Protein AF-A0A2D9B6Z1-F1 (afdb_monomer_lite)

Foldseek 3Di:
DDDDLLPFQQQVSVVVVPFDAFPDWDQDPVRDIGTHPWDKDKGWAFQVSHCAQHDDPPDPADHRDIDIDIDTHHDDDFDQQCPLLDGLCVLPVVNPSNQCPDQLCPPNGRPSNDQQRQVLPDGLSVQWDADPVGDIDFPDPPPPPDTPSNDSPD

Sequence (154 aa):
VTFDLTGVVNGFQDALVEFNTATGFINNPDGTITFENYSVGAVFMPSGLGYYVNPPATSAIPVYAQLIFTFQLYDKAQGDQDSDGIPSIVEDLNGNGIEEDDDTDEDGLPNYVDADDDGDGRPTADEIEIDEDGNITYPDSDNDGIVDYLDSDS

Structure (mmCIF, N/CA/C/O backbone):
data_AF-A0A2D9B6Z1-F1
#
_entry.id   AF-A0A2D9B6Z1-F1
#
loop_
_atom_site.group_PDB
_atom_site.id
_atom_site.type_symbol
_atom_site.label_atom_id
_atom_site.label_alt_id
_atom_site.label_comp_id
_atom_site.label_asym_id
_atom_site.label_entity_id
_atom_site.label_seq_id
_atom_site.pdbx_PDB_ins_code
_atom_site.Cartn_x
_atom_site.Cartn_y
_atom_site.Cartn_z
_atom_site.occupancy
_atom_site.B_iso_or_equiv
_atom_site.auth_seq_id
_atom_site.auth_comp_id
_atom_site.auth_asym_id
_atom_site.auth_atom_id
_atom_site.pdbx_PDB_model_num
ATOM 1 N N . VAL A 1 1 ? 2.720 3.937 -16.195 1.00 86.00 1 VAL A N 1
ATOM 2 C CA . VAL A 1 1 ? 1.448 3.460 -15.612 1.00 86.00 1 VAL A CA 1
ATOM 3 C C . VAL A 1 1 ? 1.691 3.328 -14.130 1.00 86.00 1 VAL A C 1
ATOM 5 O O . VAL A 1 1 ? 2.801 2.950 -13.773 1.00 86.00 1 VAL A O 1
ATOM 8 N N . THR A 1 2 ? 0.711 3.697 -13.323 1.00 90.81 2 THR A N 1
ATOM 9 C CA . THR A 1 2 ? 0.742 3.531 -11.871 1.00 90.81 2 THR A CA 1
ATOM 10 C C . THR A 1 2 ? -0.402 2.596 -11.527 1.00 90.81 2 THR A C 1
ATOM 12 O O . THR A 1 2 ? -1.447 2.663 -12.179 1.00 90.81 2 THR A O 1
ATOM 15 N N . PHE A 1 3 ? -0.168 1.698 -10.584 1.00 94.00 3 PHE A N 1
ATOM 16 C CA . PHE A 1 3 ? -1.183 0.801 -10.061 1.00 94.00 3 PHE A CA 1
ATOM 17 C C . PHE A 1 3 ? -1.415 1.170 -8.607 1.00 94.00 3 PHE A C 1
ATOM 19 O O . PHE A 1 3 ? -0.450 1.421 -7.890 1.00 94.00 3 PHE A O 1
ATOM 26 N N . ASP A 1 4 ? -2.682 1.204 -8.228 1.00 93.62 4 ASP A N 1
ATOM 27 C CA . ASP A 1 4 ? -3.077 1.038 -6.841 1.00 93.62 4 ASP A CA 1
ATOM 28 C C . ASP A 1 4 ? -2.978 -0.457 -6.521 1.00 93.62 4 ASP A C 1
ATOM 30 O O . ASP A 1 4 ? -3.490 -1.274 -7.296 1.00 93.62 4 ASP A O 1
ATOM 34 N N . LEU A 1 5 ? -2.227 -0.814 -5.478 1.00 93.56 5 LEU A N 1
ATOM 35 C CA . LEU A 1 5 ? -1.944 -2.216 -5.179 1.00 93.56 5 LEU A CA 1
ATOM 36 C C . LEU A 1 5 ? -3.097 -2.911 -4.453 1.00 93.56 5 LEU A C 1
ATOM 38 O O . LEU A 1 5 ? -3.254 -4.109 -4.650 1.00 93.56 5 LEU A O 1
ATOM 42 N N . THR A 1 6 ? -3.954 -2.176 -3.750 1.00 91.69 6 THR A N 1
ATOM 43 C CA . THR A 1 6 ? -5.148 -2.743 -3.099 1.00 91.69 6 THR A CA 1
ATOM 44 C C . THR A 1 6 ? -6.244 -3.079 -4.122 1.00 91.69 6 THR A C 1
ATOM 46 O O . THR A 1 6 ? -7.100 -3.932 -3.917 1.00 91.69 6 THR A O 1
ATOM 49 N N . GLY A 1 7 ? -6.189 -2.458 -5.307 1.00 91.62 7 GLY A N 1
ATOM 50 C CA . GLY A 1 7 ? -7.125 -2.687 -6.412 1.00 91.62 7 GLY A CA 1
ATOM 51 C C . GLY A 1 7 ? -6.709 -3.767 -7.421 1.00 91.62 7 GLY A C 1
ATOM 52 O O . GLY A 1 7 ? -7.335 -3.887 -8.484 1.00 91.62 7 GLY A O 1
ATOM 53 N N . VAL A 1 8 ? -5.630 -4.514 -7.172 1.00 93.25 8 VAL A N 1
ATOM 54 C CA . VAL A 1 8 ? -5.153 -5.587 -8.065 1.00 93.25 8 VAL A CA 1
ATOM 55 C C . VAL A 1 8 ? -5.282 -6.961 -7.410 1.00 93.25 8 VAL A C 1
ATOM 57 O O . VAL A 1 8 ? -5.682 -7.096 -6.270 1.00 93.25 8 VAL A O 1
ATOM 60 N N . VAL A 1 9 ? -4.987 -8.024 -8.161 1.00 94.19 9 VAL A N 1
ATOM 61 C CA . VAL A 1 9 ? -4.960 -9.378 -7.589 1.00 94.19 9 VAL A CA 1
ATOM 62 C C . VAL A 1 9 ? -3.792 -9.518 -6.606 1.00 94.19 9 VAL A C 1
ATOM 64 O O . VAL A 1 9 ? -2.685 -9.088 -6.940 1.00 94.19 9 VAL A O 1
ATOM 67 N N . ASN A 1 10 ? -4.004 -10.187 -5.471 1.00 92.12 10 ASN A N 1
ATOM 68 C CA . ASN A 1 10 ? -3.054 -10.263 -4.348 1.00 92.12 10 ASN A CA 1
ATOM 69 C C . ASN A 1 10 ? -1.668 -10.729 -4.795 1.00 92.12 10 ASN A C 1
ATOM 71 O O . ASN A 1 10 ? -0.661 -10.105 -4.495 1.00 92.12 10 ASN A O 1
ATOM 75 N N . GLY A 1 11 ? -1.587 -11.736 -5.673 1.00 94.12 11 GLY A N 1
ATOM 76 C CA . GLY A 1 11 ? -0.290 -12.206 -6.161 1.00 94.12 11 GLY A CA 1
ATOM 77 C C . GLY A 1 11 ? 0.516 -11.150 -6.928 1.00 94.12 11 GLY A C 1
ATOM 78 O O . GLY A 1 11 ? 1.715 -11.336 -7.135 1.00 94.12 11 GLY A O 1
ATOM 79 N N . PHE A 1 12 ? -0.123 -10.095 -7.447 1.00 94.56 12 PHE A N 1
ATOM 80 C CA . PHE A 1 12 ? 0.572 -8.974 -8.080 1.00 94.56 12 PHE A CA 1
ATOM 81 C C . PHE A 1 12 ? 1.080 -7.985 -7.033 1.00 94.56 12 PHE A C 1
ATOM 83 O O . PHE A 1 12 ? 2.229 -7.562 -7.151 1.00 94.56 12 PHE A O 1
ATOM 90 N N . GLN A 1 13 ? 0.265 -7.670 -6.025 1.00 93.38 13 GLN A N 1
ATOM 91 C CA . GLN A 1 13 ? 0.658 -6.878 -4.859 1.00 93.38 13 GLN A CA 1
ATOM 92 C C . GLN A 1 13 ? 1.837 -7.537 -4.131 1.00 93.38 13 GLN A C 1
ATOM 94 O O . GLN A 1 13 ? 2.924 -6.952 -4.124 1.00 93.38 13 GLN A O 1
ATOM 99 N N . ASP A 1 14 ? 1.682 -8.792 -3.691 1.00 92.44 14 ASP A N 1
ATOM 100 C CA . ASP A 1 14 ? 2.710 -9.609 -3.024 1.00 92.44 14 ASP A CA 1
ATOM 101 C C . ASP A 1 14 ? 4.028 -9.603 -3.797 1.00 92.44 14 ASP A C 1
ATOM 103 O O . ASP A 1 14 ? 5.122 -9.500 -3.248 1.00 92.44 14 ASP A O 1
ATOM 107 N N . ALA A 1 15 ? 3.937 -9.730 -5.123 1.00 93.88 15 ALA A N 1
ATOM 108 C CA . ALA A 1 15 ? 5.121 -9.774 -5.954 1.00 93.88 15 ALA A CA 1
ATOM 109 C C . ALA A 1 15 ? 5.795 -8.409 -6.075 1.00 93.88 15 ALA A C 1
ATOM 111 O O . ALA A 1 15 ? 7.013 -8.377 -6.183 1.00 93.88 15 ALA A O 1
ATOM 112 N N . LEU A 1 16 ? 5.055 -7.299 -6.131 1.00 93.19 16 LEU A N 1
ATOM 113 C CA . LEU A 1 16 ? 5.638 -5.976 -6.358 1.00 93.19 16 LEU A CA 1
ATOM 114 C C . LEU A 1 16 ? 6.296 -5.387 -5.111 1.00 93.19 16 LEU A C 1
ATOM 116 O O . LEU A 1 16 ? 7.320 -4.710 -5.250 1.00 93.19 16 LEU A O 1
ATOM 120 N N . VAL A 1 17 ? 5.755 -5.653 -3.920 1.00 91.12 17 VAL A N 1
ATOM 121 C CA . VAL A 1 17 ? 6.293 -5.107 -2.660 1.00 91.12 17 VAL A CA 1
ATOM 122 C C . VAL A 1 17 ? 7.715 -5.598 -2.360 1.00 91.12 17 VAL A C 1
ATOM 124 O O . VAL A 1 17 ? 8.510 -4.863 -1.771 1.00 91.12 17 VAL A O 1
ATOM 127 N N . GLU A 1 18 ? 8.082 -6.768 -2.888 1.00 92.94 18 GLU A N 1
ATOM 128 C CA . GLU A 1 18 ? 9.405 -7.396 -2.755 1.00 92.94 18 GLU A CA 1
ATOM 129 C C . GLU A 1 18 ? 10.517 -6.742 -3.601 1.00 92.94 18 GLU A C 1
ATOM 131 O O . GLU A 1 18 ? 11.700 -7.063 -3.449 1.00 92.94 18 GLU A O 1
ATOM 136 N N . PHE A 1 19 ? 10.181 -5.836 -4.527 1.00 95.12 19 PHE A N 1
ATOM 137 C CA . PHE A 1 19 ? 11.159 -5.229 -5.437 1.00 95.12 19 PHE A CA 1
ATOM 138 C C . PHE A 1 19 ? 11.513 -3.791 -5.040 1.00 95.12 19 PHE A C 1
ATOM 140 O O . PHE A 1 19 ? 10.696 -3.000 -4.569 1.00 95.12 19 PHE A O 1
ATOM 147 N N . ASN A 1 20 ? 12.771 -3.425 -5.299 1.00 95.12 20 ASN A N 1
ATOM 148 C CA . ASN A 1 20 ? 13.257 -2.058 -5.122 1.00 95.12 20 ASN A CA 1
ATOM 149 C C . ASN A 1 20 ? 12.941 -1.192 -6.350 1.00 95.12 20 ASN A C 1
ATOM 151 O O . ASN A 1 20 ? 12.948 -1.674 -7.486 1.00 95.12 20 ASN A O 1
ATOM 155 N N . THR A 1 21 ? 12.721 0.098 -6.129 1.00 96.38 21 THR A N 1
ATOM 156 C CA . THR A 1 21 ? 12.500 1.093 -7.185 1.00 96.38 21 THR A CA 1
ATOM 157 C C . THR A 1 21 ? 13.818 1.638 -7.739 1.00 96.38 21 THR A C 1
ATOM 159 O O . THR A 1 21 ? 14.906 1.247 -7.310 1.00 96.38 21 THR A O 1
ATOM 162 N N . ALA A 1 22 ? 13.734 2.521 -8.736 1.00 97.19 22 ALA A N 1
ATOM 163 C CA . ALA A 1 22 ? 14.892 3.237 -9.252 1.00 97.19 22 ALA A CA 1
ATOM 164 C C . ALA A 1 22 ? 15.555 4.080 -8.151 1.00 97.19 22 ALA A C 1
ATOM 166 O O . ALA A 1 22 ? 14.882 4.668 -7.310 1.00 97.19 22 ALA A O 1
ATOM 167 N N . THR A 1 23 ? 16.879 4.227 -8.205 1.00 96.62 23 THR A N 1
ATOM 168 C CA . THR A 1 23 ? 17.604 5.112 -7.271 1.00 96.62 23 THR A CA 1
ATOM 169 C C . THR A 1 23 ? 17.568 6.581 -7.695 1.00 96.62 23 THR A C 1
ATOM 171 O O . THR A 1 23 ? 18.033 7.449 -6.963 1.00 96.62 23 THR A O 1
ATOM 174 N N . GLY A 1 24 ? 17.097 6.861 -8.911 1.00 95.25 24 GLY A N 1
ATOM 175 C CA . GLY A 1 24 ? 17.043 8.199 -9.481 1.00 95.25 24 GLY A CA 1
ATOM 176 C C . GLY A 1 24 ? 16.655 8.187 -10.956 1.00 95.25 24 GLY A C 1
ATOM 177 O O . GLY A 1 24 ? 16.410 7.132 -11.550 1.00 95.25 24 GLY A O 1
ATOM 178 N N . PHE A 1 25 ? 16.600 9.378 -11.547 1.00 95.75 25 PHE A N 1
ATOM 179 C CA . PHE A 1 25 ? 16.328 9.559 -12.967 1.00 95.75 25 PHE A CA 1
ATOM 180 C C . PHE A 1 25 ? 17.073 10.766 -13.549 1.00 95.75 25 PHE A C 1
ATOM 182 O O . PHE A 1 25 ? 17.384 11.736 -12.858 1.00 95.75 25 PHE A O 1
ATOM 189 N N . ILE A 1 26 ? 17.320 10.714 -14.857 1.00 96.56 26 ILE A N 1
ATOM 190 C CA . ILE A 1 26 ? 17.931 11.777 -15.656 1.00 96.56 26 ILE A CA 1
ATOM 191 C C . ILE A 1 26 ? 16.855 12.410 -16.538 1.00 96.56 26 ILE A C 1
ATOM 193 O O . ILE A 1 26 ? 16.179 11.708 -17.290 1.00 96.56 26 ILE A O 1
ATOM 197 N N . ASN A 1 27 ? 16.740 13.739 -16.493 1.00 96.62 27 ASN A N 1
ATOM 198 C CA . ASN A 1 27 ? 15.946 14.507 -17.454 1.00 96.62 27 ASN A CA 1
ATOM 199 C C . ASN A 1 27 ? 16.764 14.743 -18.728 1.00 96.62 27 ASN A C 1
ATOM 201 O O . ASN A 1 27 ? 17.777 15.447 -18.705 1.00 96.62 27 ASN A O 1
ATOM 205 N N . ASN A 1 28 ? 16.328 14.165 -19.841 1.00 96.00 28 ASN A N 1
ATOM 206 C CA . ASN A 1 28 ? 17.012 14.294 -21.120 1.00 96.00 28 ASN A CA 1
ATOM 207 C C . ASN A 1 28 ? 16.639 15.620 -21.818 1.00 96.00 28 ASN A C 1
ATOM 209 O O . ASN A 1 28 ? 15.539 16.144 -21.621 1.00 96.00 28 ASN A O 1
ATOM 213 N N . PRO A 1 29 ? 17.508 16.165 -22.694 1.00 96.62 29 PRO A N 1
ATOM 214 C CA . PRO A 1 29 ? 17.224 17.404 -23.429 1.00 96.62 29 PRO A CA 1
ATOM 215 C C . PRO A 1 29 ? 15.997 17.349 -24.352 1.00 96.62 29 PRO A C 1
ATOM 217 O O . PRO A 1 29 ? 15.503 18.395 -24.767 1.00 96.62 29 PRO A O 1
ATOM 220 N N . ASP A 1 30 ? 15.525 16.151 -24.702 1.00 96.38 30 ASP A N 1
ATOM 221 C CA . ASP A 1 30 ? 14.328 15.924 -25.518 1.00 96.38 30 ASP A CA 1
ATOM 222 C C . ASP A 1 30 ? 13.027 15.852 -24.694 1.00 96.38 30 ASP A C 1
ATOM 224 O O . ASP A 1 30 ? 11.957 15.626 -25.258 1.00 96.38 30 ASP A O 1
ATOM 228 N N . GLY A 1 31 ? 13.108 16.067 -23.375 1.00 94.00 31 GLY A N 1
ATOM 229 C CA . GLY A 1 31 ? 11.972 16.025 -22.453 1.00 94.00 31 GLY A CA 1
ATOM 230 C C . GLY A 1 31 ? 11.595 14.621 -21.976 1.00 94.00 31 GLY A C 1
ATOM 231 O O . GLY A 1 31 ? 10.616 14.479 -21.247 1.00 94.00 31 GLY A O 1
ATOM 232 N N . THR A 1 32 ? 12.345 13.587 -22.366 1.00 95.00 32 THR A N 1
ATOM 233 C CA . THR A 1 32 ? 12.179 12.235 -21.817 1.00 95.00 32 THR A CA 1
ATOM 234 C C . THR A 1 32 ? 12.918 12.080 -20.488 1.00 95.00 32 THR A C 1
ATOM 236 O O . THR A 1 32 ? 13.823 12.851 -20.164 1.00 95.00 32 THR A O 1
ATOM 239 N N . ILE A 1 33 ? 12.546 11.056 -19.721 1.00 94.12 33 ILE A N 1
ATOM 240 C CA . ILE A 1 33 ? 13.218 10.673 -18.477 1.00 94.12 33 ILE A CA 1
ATOM 241 C C . ILE A 1 33 ? 13.872 9.300 -18.631 1.00 94.12 33 ILE A C 1
ATOM 243 O O . ILE A 1 33 ? 13.293 8.396 -19.237 1.00 94.12 33 ILE A O 1
ATOM 247 N N . THR A 1 34 ? 15.066 9.137 -18.068 1.00 95.12 34 THR A N 1
ATOM 248 C CA . THR A 1 34 ? 15.769 7.849 -17.984 1.00 95.12 34 THR A CA 1
ATOM 249 C C . THR A 1 34 ? 15.935 7.470 -16.521 1.00 95.12 34 THR A C 1
ATOM 251 O O . THR A 1 34 ? 16.622 8.181 -15.798 1.00 95.12 34 THR A O 1
ATOM 254 N N . PHE A 1 35 ? 15.352 6.355 -16.085 1.00 96.12 35 PHE A N 1
ATOM 255 C CA . PHE A 1 35 ? 15.538 5.844 -14.725 1.00 96.12 35 PHE A CA 1
ATOM 256 C C . PHE A 1 35 ? 16.860 5.085 -14.571 1.00 96.12 35 PHE A C 1
ATOM 258 O O . PHE A 1 35 ? 17.305 4.393 -15.490 1.00 96.12 35 PHE A O 1
ATOM 265 N N . GLU A 1 36 ? 17.457 5.174 -13.386 1.00 96.69 36 GLU A N 1
ATOM 266 C CA . GLU A 1 36 ? 18.722 4.530 -13.033 1.00 96.69 36 GLU A CA 1
ATOM 267 C C . GLU A 1 36 ? 18.513 3.460 -11.951 1.00 96.69 36 GLU A C 1
ATOM 269 O O . GLU A 1 36 ? 17.769 3.668 -10.995 1.00 96.69 36 GLU A O 1
ATOM 274 N N . ASN A 1 37 ? 19.196 2.317 -12.091 1.00 95.88 37 ASN A N 1
ATOM 275 C CA . ASN A 1 37 ? 19.210 1.210 -11.118 1.00 95.88 37 ASN A CA 1
ATOM 276 C C . ASN A 1 37 ? 17.822 0.708 -10.671 1.00 95.88 37 ASN A C 1
ATOM 278 O O . ASN A 1 37 ? 17.637 0.360 -9.509 1.00 95.88 37 ASN A O 1
ATOM 282 N N . TYR A 1 38 ? 16.851 0.661 -11.583 1.00 96.81 38 TYR A N 1
ATOM 283 C CA . TYR A 1 38 ? 15.524 0.106 -11.312 1.00 96.81 38 TYR A CA 1
ATOM 284 C C . TYR A 1 38 ? 15.515 -1.424 -11.362 1.00 96.81 38 TYR A C 1
ATOM 286 O O . TYR A 1 38 ? 16.304 -2.049 -12.083 1.00 96.81 38 TYR A O 1
ATOM 294 N N . SER A 1 39 ? 14.578 -2.034 -10.638 1.00 95.88 39 SER A N 1
ATOM 295 C CA . SER A 1 39 ? 14.404 -3.483 -10.671 1.00 95.88 39 SER A CA 1
ATOM 296 C 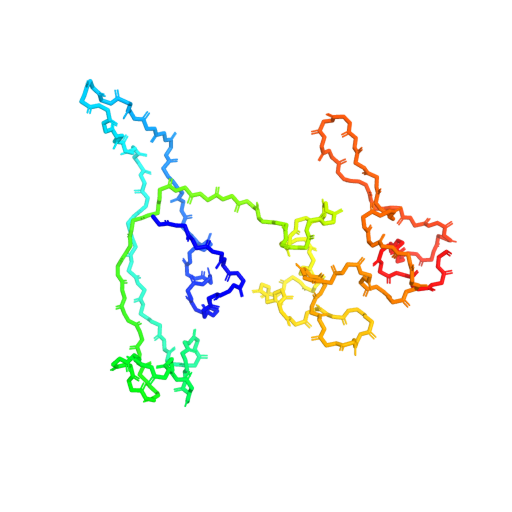C . SER A 1 39 ? 13.709 -3.946 -11.945 1.00 95.88 39 SER A C 1
ATOM 298 O O . SER A 1 39 ? 12.793 -3.300 -12.459 1.00 95.88 39 SER A O 1
ATOM 300 N N . VAL A 1 40 ? 14.115 -5.118 -12.425 1.00 96.31 40 VAL A N 1
ATOM 301 C CA . VAL A 1 40 ? 13.436 -5.851 -13.494 1.00 96.31 40 VAL A CA 1
ATOM 302 C C . VAL A 1 40 ? 13.026 -7.203 -12.934 1.00 96.31 40 VAL A C 1
ATOM 304 O O . VAL A 1 40 ? 13.867 -7.933 -12.412 1.00 96.31 40 VAL A O 1
ATOM 307 N N . GLY A 1 41 ? 11.740 -7.522 -13.033 1.00 94.88 41 GLY A N 1
ATOM 308 C CA . GLY A 1 41 ? 11.149 -8.705 -12.417 1.00 94.88 41 GLY A CA 1
ATOM 309 C C . GLY A 1 41 ? 10.357 -9.556 -13.398 1.00 94.88 41 GLY A C 1
ATOM 310 O O . GLY A 1 41 ? 9.961 -9.105 -14.477 1.00 94.88 41 GLY A O 1
ATOM 311 N N . ALA A 1 42 ? 10.124 -10.804 -13.003 1.00 95.56 42 ALA A N 1
ATOM 312 C CA . ALA A 1 42 ? 9.207 -11.725 -13.655 1.00 95.56 42 ALA A CA 1
ATOM 313 C C . ALA A 1 42 ? 8.390 -12.448 -12.582 1.00 95.56 42 ALA A C 1
ATOM 315 O O . ALA A 1 42 ? 8.963 -12.943 -11.612 1.00 95.56 42 ALA A O 1
ATOM 316 N N . VAL A 1 43 ? 7.076 -12.532 -12.773 1.00 96.12 43 VAL A N 1
ATOM 317 C CA . VAL A 1 43 ? 6.149 -13.193 -11.846 1.00 96.12 43 VAL A CA 1
ATOM 318 C C . VAL A 1 43 ? 5.521 -14.389 -12.540 1.00 96.12 43 VAL A C 1
ATOM 320 O O . VAL A 1 43 ? 5.118 -14.298 -13.699 1.00 96.12 43 VAL A O 1
ATOM 323 N N . PHE A 1 44 ? 5.427 -15.503 -11.818 1.00 96.38 44 PHE A N 1
ATOM 324 C CA . PHE A 1 44 ? 4.714 -16.710 -12.229 1.00 96.38 44 PHE A CA 1
ATOM 325 C C . PHE A 1 44 ? 3.621 -16.987 -11.201 1.00 96.38 44 PHE A C 1
ATOM 327 O O . PHE A 1 44 ? 3.829 -17.711 -10.233 1.00 96.38 44 PHE A O 1
ATOM 334 N N . MET A 1 45 ? 2.454 -16.391 -11.405 1.00 97.06 45 MET A N 1
ATOM 335 C CA . MET A 1 45 ? 1.385 -16.349 -10.418 1.00 97.06 45 MET A CA 1
ATOM 336 C C . MET A 1 45 ? 0.380 -17.485 -10.646 1.00 97.06 45 MET A C 1
ATOM 338 O O . MET A 1 45 ? -0.265 -17.518 -11.701 1.00 97.06 45 MET A O 1
ATOM 342 N N . PRO A 1 46 ? 0.221 -18.423 -9.695 1.00 97.06 46 PRO A N 1
ATOM 343 C CA . PRO A 1 46 ? -0.814 -19.446 -9.777 1.00 97.06 46 PRO A CA 1
ATOM 344 C C . PRO A 1 46 ? -2.206 -18.808 -9.767 1.00 97.06 46 PRO A C 1
ATOM 346 O O . PRO A 1 46 ? -2.409 -17.740 -9.201 1.00 97.06 46 PRO A O 1
ATOM 349 N N . SER A 1 47 ? -3.190 -19.487 -10.355 1.00 96.75 47 SER A N 1
ATOM 350 C CA . SER A 1 47 ? -4.532 -18.920 -10.527 1.00 96.75 47 SER A CA 1
ATOM 351 C C . SER A 1 47 ? -5.231 -18.535 -9.222 1.00 96.75 47 SER A C 1
ATOM 353 O O . SER A 1 47 ? -6.052 -17.628 -9.252 1.00 96.75 47 SER A O 1
ATOM 355 N N . GLY A 1 48 ? -4.898 -19.184 -8.100 1.00 95.56 48 GLY A N 1
ATOM 356 C CA . GLY A 1 48 ? -5.450 -18.870 -6.778 1.00 95.56 48 GLY A CA 1
ATOM 357 C C . GLY A 1 48 ? -5.015 -17.518 -6.200 1.00 95.56 48 GLY A C 1
ATOM 358 O O . GLY A 1 48 ? -5.739 -16.990 -5.376 1.00 95.56 48 GLY A O 1
ATOM 359 N N . LEU A 1 49 ? -3.890 -16.957 -6.658 1.00 94.94 49 LEU A N 1
ATOM 360 C CA . LEU A 1 49 ? -3.438 -15.598 -6.309 1.00 94.94 49 LEU A CA 1
ATOM 361 C C . LEU A 1 49 ? -3.762 -14.579 -7.416 1.00 94.94 49 LEU A C 1
ATOM 363 O O . LEU A 1 49 ? -3.326 -13.434 -7.374 1.00 94.94 49 LEU A O 1
ATOM 367 N N . GLY A 1 50 ? -4.464 -15.037 -8.453 1.00 96.00 50 GLY A N 1
ATOM 368 C CA . GLY A 1 50 ? -4.940 -14.233 -9.565 1.00 96.00 50 GLY A CA 1
ATOM 369 C C . GLY A 1 50 ? -6.462 -14.259 -9.605 1.00 96.00 50 GLY A C 1
ATOM 370 O O . GLY A 1 50 ? -7.141 -14.237 -8.591 1.00 96.00 50 GLY A O 1
ATOM 371 N N . TYR A 1 51 ? -7.022 -14.381 -10.804 1.00 96.38 51 TYR A N 1
ATOM 372 C CA . TYR A 1 51 ? -8.474 -14.319 -10.975 1.00 96.38 51 TYR A CA 1
ATOM 373 C C . TYR A 1 51 ? -9.232 -15.615 -10.665 1.00 96.38 51 TYR A C 1
ATOM 375 O O . TYR A 1 51 ? -10.459 -15.622 -10.716 1.00 96.38 51 TYR A O 1
ATOM 383 N N . TYR A 1 52 ? -8.534 -16.727 -10.419 1.00 97.06 52 TYR A N 1
ATOM 384 C CA . TYR A 1 52 ? -9.106 -18.053 -10.174 1.00 97.06 52 TYR A CA 1
ATOM 385 C C . TYR A 1 52 ? -10.310 -18.394 -11.082 1.00 97.06 52 TYR A C 1
ATOM 387 O O . TYR A 1 52 ? -10.110 -18.735 -12.247 1.00 97.06 52 TYR A O 1
ATOM 395 N N . VAL A 1 53 ? -11.554 -18.298 -10.592 1.00 97.25 53 VAL A N 1
ATOM 396 C CA . VAL A 1 53 ? -12.795 -18.591 -11.347 1.00 97.25 53 VAL A CA 1
ATOM 397 C C . VAL A 1 53 ? -13.494 -17.373 -11.952 1.00 97.25 53 VAL A C 1
ATOM 399 O O . VAL A 1 53 ? -14.454 -17.554 -12.699 1.00 97.25 53 VAL A O 1
ATOM 402 N N . ASN A 1 54 ? -13.036 -16.157 -11.658 1.00 96.25 54 ASN A N 1
ATOM 403 C CA . ASN A 1 54 ? -13.701 -14.910 -12.031 1.00 96.25 54 ASN A CA 1
ATOM 404 C C . ASN A 1 54 ? -12.762 -13.941 -12.787 1.00 96.25 54 ASN A C 1
ATOM 406 O O . ASN A 1 54 ? -12.475 -12.849 -12.299 1.00 96.25 54 ASN A O 1
ATOM 410 N N . PRO A 1 55 ? -12.244 -14.317 -13.974 1.00 96.31 55 PRO A N 1
ATOM 411 C CA . PRO A 1 55 ? -11.456 -13.403 -14.796 1.00 96.31 55 PRO A CA 1
ATOM 412 C C . PRO A 1 55 ? -12.295 -12.208 -15.279 1.00 96.31 55 PRO A C 1
ATOM 414 O O . PRO A 1 55 ? -13.508 -12.349 -15.465 1.00 96.31 55 PRO A O 1
ATOM 417 N N . PRO A 1 56 ? -11.675 -11.043 -15.566 1.00 95.31 56 PRO A N 1
ATOM 418 C CA . PRO A 1 56 ? -12.399 -9.874 -16.052 1.00 95.31 56 PRO A CA 1
ATOM 419 C C . PRO A 1 56 ? -13.201 -10.211 -17.314 1.00 95.31 56 PRO A C 1
ATOM 421 O O . PRO A 1 56 ? -12.671 -10.834 -18.238 1.00 95.31 56 PRO A O 1
ATOM 424 N N . ALA A 1 57 ? -14.462 -9.773 -17.368 1.00 92.00 57 ALA A N 1
ATOM 425 C CA . ALA A 1 57 ? -15.471 -10.251 -18.323 1.00 92.00 57 ALA A CA 1
ATOM 426 C C . ALA A 1 57 ? -15.108 -10.092 -19.815 1.00 92.00 57 ALA A C 1
ATOM 428 O O . ALA A 1 57 ? -15.665 -10.782 -20.667 1.00 92.00 57 ALA A O 1
ATOM 429 N N . THR A 1 58 ? -14.188 -9.186 -20.150 1.00 92.88 58 THR A N 1
ATOM 430 C CA . THR A 1 58 ? -13.718 -8.924 -21.523 1.00 92.88 58 THR A CA 1
ATOM 431 C C . THR A 1 58 ? -12.272 -9.356 -21.764 1.00 92.88 58 THR A C 1
ATOM 433 O O . THR A 1 58 ? -11.734 -9.143 -22.852 1.00 92.88 58 THR A O 1
ATOM 436 N N . SER A 1 59 ? -11.626 -9.960 -20.766 1.00 94.00 59 SER A N 1
ATOM 437 C CA . SER A 1 59 ? -10.255 -10.440 -20.887 1.00 94.00 59 SER A CA 1
ATOM 438 C C . SER A 1 59 ? -10.191 -11.761 -21.657 1.00 94.00 59 SER A C 1
ATOM 440 O O . SER A 1 59 ? -11.137 -12.545 -21.692 1.00 94.00 59 SER A O 1
ATOM 442 N N . ALA A 1 60 ? -9.034 -12.035 -22.258 1.00 95.75 60 ALA A N 1
ATOM 443 C CA . ALA A 1 60 ? -8.741 -13.335 -22.858 1.00 95.75 60 ALA A CA 1
ATOM 444 C C . ALA A 1 60 ? -8.262 -14.375 -21.822 1.00 95.75 60 ALA A C 1
ATOM 446 O O . ALA A 1 60 ? -7.774 -15.431 -22.219 1.00 95.75 60 ALA A O 1
ATOM 447 N N . ILE A 1 61 ? -8.345 -14.068 -20.521 1.00 96.25 61 ILE A N 1
ATOM 448 C CA . ILE A 1 61 ? -7.827 -14.902 -19.432 1.00 96.25 61 ILE A CA 1
ATOM 449 C C . ILE A 1 61 ? -8.836 -16.027 -19.156 1.00 96.25 61 ILE A C 1
ATOM 451 O O . ILE A 1 61 ? -9.967 -15.743 -18.762 1.00 96.25 61 ILE A O 1
ATOM 455 N N . PRO A 1 62 ? -8.471 -17.307 -19.356 1.00 96.38 62 PRO A N 1
ATOM 456 C CA . PRO A 1 62 ? -9.341 -18.420 -18.990 1.00 96.38 62 PRO A CA 1
ATOM 457 C C . PRO A 1 62 ? -9.517 -18.542 -17.471 1.00 96.38 62 PRO A C 1
ATOM 459 O O . PRO A 1 62 ? -8.640 -18.155 -16.699 1.00 96.38 62 PRO A O 1
ATOM 462 N N . VAL A 1 63 ? -10.604 -19.188 -17.041 1.00 97.00 63 VAL A N 1
ATOM 463 C CA . VAL A 1 63 ? -10.719 -19.656 -15.652 1.00 97.00 63 VAL A CA 1
ATOM 464 C C . VAL A 1 63 ? -9.557 -20.594 -15.309 1.00 97.00 63 VAL A C 1
ATOM 466 O O . VAL A 1 63 ? -9.101 -21.377 -16.146 1.00 97.00 63 VAL A O 1
ATOM 469 N N . TYR A 1 64 ? -9.083 -20.508 -14.072 1.00 97.31 64 TYR A N 1
ATOM 470 C CA . TYR A 1 64 ? -7.945 -21.241 -13.518 1.00 97.31 64 TYR A CA 1
ATOM 471 C C . TYR A 1 64 ? -6.609 -21.008 -14.239 1.00 97.31 64 TYR A C 1
ATOM 473 O O . TYR A 1 64 ? -5.674 -21.790 -14.055 1.00 97.31 64 TYR A O 1
ATOM 481 N N . ALA A 1 65 ? -6.488 -19.949 -15.042 1.00 97.31 65 ALA A N 1
ATOM 482 C CA . ALA A 1 65 ? -5.252 -19.640 -15.746 1.00 97.31 65 ALA A CA 1
ATOM 483 C C . ALA A 1 65 ? -4.164 -19.098 -14.810 1.00 97.31 65 ALA A C 1
ATOM 485 O O . ALA A 1 65 ? -4.422 -18.279 -13.931 1.00 97.31 65 ALA A O 1
ATOM 486 N N . GLN A 1 66 ? -2.928 -19.538 -15.047 1.00 97.25 66 GLN A N 1
ATOM 487 C CA . GLN A 1 66 ? -1.739 -18.916 -14.472 1.00 97.25 66 GLN A CA 1
ATOM 488 C C . GLN A 1 66 ? -1.498 -17.558 -15.144 1.00 97.25 66 GLN A C 1
ATOM 490 O O . GLN A 1 66 ? -1.633 -17.449 -16.366 1.00 97.25 66 GLN A O 1
ATOM 495 N N . LEU A 1 67 ? -1.087 -16.553 -14.372 1.00 96.69 67 LEU A N 1
ATOM 496 C CA . LEU A 1 67 ? -0.636 -15.271 -14.912 1.00 96.69 67 LEU A CA 1
ATOM 497 C C . LEU A 1 67 ? 0.890 -15.223 -14.894 1.00 96.69 67 LEU A C 1
ATOM 499 O O . LEU A 1 67 ? 1.525 -15.547 -13.894 1.00 96.69 67 LEU A O 1
ATOM 503 N N . ILE A 1 68 ? 1.487 -14.847 -16.022 1.00 96.06 68 ILE A N 1
ATOM 504 C CA . ILE A 1 68 ? 2.937 -14.699 -16.147 1.00 96.06 68 ILE A CA 1
ATOM 505 C C . ILE A 1 68 ? 3.210 -13.370 -16.830 1.00 96.06 68 ILE A C 1
ATOM 507 O O . ILE A 1 68 ? 2.713 -13.123 -17.930 1.00 96.06 68 ILE A O 1
ATOM 511 N N . PHE A 1 69 ? 4.009 -12.524 -16.194 1.00 94.38 69 PHE A N 1
ATOM 512 C CA . PHE A 1 69 ? 4.399 -11.235 -16.753 1.00 94.38 69 PHE A CA 1
ATOM 513 C C . PHE A 1 69 ? 5.786 -10.830 -16.273 1.00 94.38 69 PHE A C 1
ATOM 515 O O . PHE A 1 69 ? 6.306 -11.330 -15.277 1.00 94.38 69 PHE A O 1
ATOM 522 N N . THR A 1 70 ? 6.385 -9.904 -17.011 1.00 96.75 70 THR A N 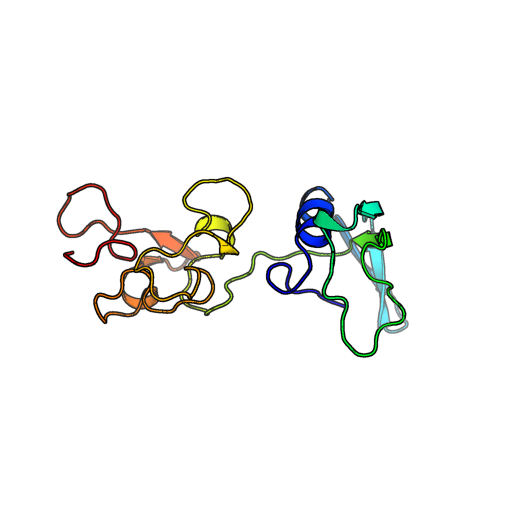1
ATOM 523 C CA . THR A 1 70 ? 7.633 -9.236 -16.649 1.00 96.75 70 THR A CA 1
ATOM 524 C C . THR A 1 70 ? 7.371 -7.755 -16.473 1.00 96.75 70 THR A C 1
ATOM 526 O O . THR A 1 70 ? 6.535 -7.198 -17.185 1.00 96.75 70 THR A O 1
ATOM 529 N N . PHE A 1 71 ? 8.117 -7.104 -15.595 1.00 95.38 71 PHE A N 1
ATOM 530 C CA . PHE A 1 71 ? 7.944 -5.685 -15.320 1.00 95.38 71 PHE A CA 1
ATOM 531 C C . PHE A 1 71 ? 9.279 -5.001 -15.037 1.00 95.3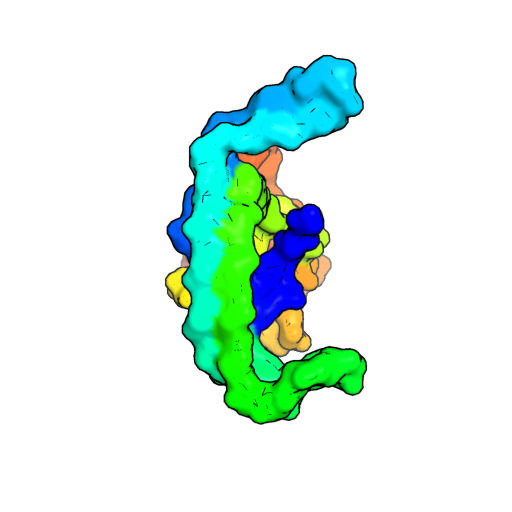8 71 PHE A C 1
ATOM 533 O O . PHE A 1 71 ? 10.299 -5.642 -14.781 1.00 95.38 71 PHE A O 1
ATOM 540 N N . GLN A 1 72 ? 9.245 -3.675 -15.103 1.00 96.44 72 GLN A N 1
ATOM 541 C CA . GLN A 1 72 ? 10.304 -2.785 -14.651 1.00 96.44 72 GLN A CA 1
ATOM 542 C C . GLN A 1 72 ? 9.670 -1.870 -13.607 1.00 96.44 72 GLN A C 1
ATOM 544 O O . GLN A 1 72 ? 8.673 -1.215 -13.916 1.00 96.44 72 GLN A O 1
ATOM 549 N N . LEU A 1 73 ? 10.195 -1.871 -12.383 1.00 96.25 73 LEU A N 1
ATOM 550 C CA . LEU A 1 73 ? 9.637 -1.089 -11.281 1.00 96.25 73 LEU A CA 1
ATOM 551 C C . LEU A 1 73 ? 10.455 0.184 -11.094 1.00 96.25 73 LEU A C 1
ATOM 553 O O . LEU A 1 73 ? 11.592 0.142 -10.628 1.00 96.25 73 LEU A O 1
ATOM 557 N N . TYR A 1 74 ? 9.871 1.309 -11.493 1.00 95.75 74 TYR A N 1
ATOM 558 C CA . TYR A 1 74 ? 10.554 2.598 -11.476 1.00 95.75 74 TYR A CA 1
ATOM 559 C C . TYR A 1 74 ? 10.361 3.356 -10.175 1.00 95.75 74 TYR A C 1
ATOM 561 O O . TYR A 1 74 ? 11.327 3.915 -9.670 1.00 95.75 74 TYR A O 1
ATOM 569 N N . ASP A 1 75 ? 9.146 3.359 -9.639 1.00 94.44 75 ASP A N 1
ATOM 570 C CA . ASP A 1 75 ? 8.790 4.154 -8.472 1.00 94.44 75 ASP A CA 1
ATOM 571 C C . ASP A 1 75 ? 7.664 3.482 -7.679 1.00 94.44 75 ASP A C 1
ATOM 573 O O . ASP A 1 75 ? 6.947 2.640 -8.229 1.00 94.44 75 ASP A O 1
ATOM 577 N N . LYS A 1 76 ? 7.549 3.835 -6.397 1.00 94.50 76 LYS A N 1
ATOM 578 C CA . LYS A 1 76 ? 6.500 3.386 -5.478 1.00 94.50 76 LYS A CA 1
ATOM 579 C C . LYS A 1 76 ? 6.267 4.454 -4.415 1.00 94.50 76 LYS A C 1
ATOM 581 O O . LYS A 1 76 ? 7.209 5.123 -3.998 1.00 94.50 76 LYS A O 1
ATOM 586 N N . ALA A 1 77 ? 5.033 4.558 -3.955 1.00 93.69 77 ALA A N 1
ATOM 587 C CA . ALA A 1 77 ? 4.643 5.411 -2.843 1.00 93.69 77 ALA A CA 1
ATOM 588 C C . ALA A 1 77 ? 3.771 4.597 -1.885 1.00 93.69 77 ALA A C 1
ATOM 590 O O . ALA A 1 77 ? 3.182 3.599 -2.303 1.00 93.69 77 ALA A O 1
ATOM 591 N N . GLN A 1 78 ? 3.732 5.007 -0.619 1.00 93.38 78 GLN A N 1
ATOM 592 C CA . GLN A 1 78 ? 2.706 4.531 0.305 1.00 93.38 78 GLN A CA 1
ATOM 593 C C . GLN A 1 78 ? 1.383 5.209 -0.061 1.00 93.38 78 GLN A C 1
ATOM 595 O O . GLN A 1 78 ? 1.388 6.386 -0.432 1.00 93.38 78 GLN A O 1
ATOM 600 N N . GLY A 1 79 ? 0.313 4.419 -0.056 1.00 93.44 79 GLY A N 1
ATOM 601 C CA . GLY A 1 79 ? -1.051 4.882 -0.271 1.00 93.44 79 GLY A CA 1
ATOM 602 C C . GLY A 1 79 ? -1.744 5.185 1.053 1.00 93.44 79 GLY A C 1
ATOM 603 O O . GLY A 1 79 ? -1.263 4.772 2.107 1.00 93.44 79 GLY A O 1
ATOM 604 N N . ASP A 1 80 ? -2.819 5.941 0.921 1.00 96.12 80 ASP A N 1
ATOM 605 C CA . ASP A 1 80 ? -3.830 6.296 1.911 1.00 96.12 80 ASP A CA 1
ATOM 606 C C . ASP A 1 80 ? -5.105 6.428 1.054 1.00 96.12 80 ASP A C 1
ATOM 608 O O . ASP A 1 80 ? -5.201 7.322 0.195 1.00 96.12 80 ASP A O 1
ATOM 612 N N . GLN A 1 81 ? -5.940 5.391 1.081 1.00 95.94 81 GLN A N 1
ATOM 613 C CA . GLN A 1 81 ? -6.911 5.106 0.023 1.00 95.94 81 GLN A CA 1
ATOM 614 C C . GLN A 1 81 ? -8.256 5.810 0.264 1.00 95.94 81 GLN A C 1
ATOM 616 O O . GLN A 1 81 ? -8.883 6.244 -0.713 1.00 95.94 81 GLN A O 1
ATOM 621 N N . ASP A 1 82 ? -8.662 5.990 1.515 1.00 96.38 82 ASP A N 1
ATOM 622 C CA . ASP A 1 82 ? -9.789 6.831 1.957 1.00 96.38 82 ASP A CA 1
ATOM 623 C C . ASP A 1 82 ? -9.387 8.294 2.232 1.00 96.38 82 ASP A C 1
ATOM 625 O O . ASP A 1 82 ? -10.254 9.175 2.192 1.00 96.38 82 ASP A O 1
ATOM 629 N N . SER A 1 83 ? -8.087 8.595 2.351 1.00 96.50 83 SER A N 1
ATOM 630 C CA . SER A 1 83 ? -7.552 9.926 2.672 1.00 96.50 83 SER A CA 1
ATOM 631 C C . SER A 1 83 ? -7.853 10.401 4.095 1.00 96.50 83 SER A C 1
ATOM 633 O O . SER A 1 83 ? -8.056 11.610 4.295 1.00 96.50 83 SER A O 1
ATOM 635 N N . ASP A 1 84 ? -7.886 9.492 5.063 1.00 96.44 84 ASP A N 1
ATOM 636 C CA . ASP A 1 84 ? -8.061 9.808 6.479 1.00 96.44 84 ASP A CA 1
ATOM 637 C C . ASP A 1 84 ? -6.751 10.208 7.192 1.00 96.44 84 ASP A C 1
ATOM 639 O O . ASP A 1 84 ? -6.773 10.866 8.235 1.00 96.44 84 ASP A O 1
ATOM 643 N N . GLY A 1 85 ? -5.603 9.945 6.560 1.00 95.38 85 GLY A N 1
ATOM 644 C CA . GLY A 1 85 ? -4.269 10.266 7.056 1.00 95.38 85 GLY A CA 1
ATOM 645 C C . GLY A 1 85 ? -3.489 9.080 7.623 1.00 95.38 85 GLY A C 1
ATOM 646 O O . GLY A 1 85 ? -2.296 9.256 7.902 1.00 95.38 85 GLY A O 1
ATOM 647 N N . ILE A 1 86 ? -4.092 7.900 7.755 1.00 96.69 86 ILE A N 1
ATOM 648 C CA . ILE A 1 86 ? -3.435 6.640 8.095 1.00 96.69 86 ILE A CA 1
ATOM 649 C C . ILE A 1 86 ? -3.013 5.948 6.787 1.00 96.69 86 ILE A C 1
ATOM 651 O O . ILE A 1 86 ? -3.800 5.749 5.871 1.00 96.69 86 ILE A O 1
ATOM 655 N N . PRO A 1 87 ? -1.724 5.607 6.601 1.00 95.56 87 PRO A N 1
ATOM 656 C CA . PRO A 1 87 ? -1.326 4.865 5.414 1.00 95.56 87 PRO A CA 1
ATOM 657 C C . PRO A 1 87 ? -1.906 3.450 5.450 1.00 95.56 87 PRO A C 1
ATOM 659 O O . PRO A 1 87 ? -1.650 2.739 6.416 1.00 95.56 87 PRO A O 1
ATOM 662 N N . SER A 1 88 ? -2.480 2.973 4.346 1.00 95.50 88 SER A N 1
ATOM 663 C CA . SER A 1 88 ? -3.154 1.661 4.267 1.00 95.50 88 SER A CA 1
ATOM 664 C C . SER A 1 88 ? -2.327 0.454 4.709 1.00 95.50 88 SER A C 1
ATOM 666 O O . SER A 1 88 ? -2.857 -0.553 5.148 1.00 95.50 88 SER A O 1
ATOM 668 N N . ILE A 1 89 ? -0.997 0.543 4.632 1.00 93.31 89 ILE A N 1
ATOM 669 C CA . ILE A 1 89 ? -0.103 -0.518 5.128 1.00 93.31 89 ILE A CA 1
ATOM 670 C C . ILE A 1 89 ? -0.033 -0.596 6.666 1.00 93.31 89 ILE A C 1
ATOM 672 O O . ILE A 1 89 ? 0.505 -1.553 7.214 1.00 93.31 89 ILE A O 1
ATOM 676 N N . VAL A 1 90 ? -0.459 0.451 7.368 1.00 95.38 90 VAL A N 1
ATOM 677 C CA . VAL A 1 90 ? -0.522 0.507 8.836 1.00 95.38 90 VAL A CA 1
ATOM 678 C C . VAL A 1 90 ? -1.815 -0.126 9.344 1.00 95.38 90 VAL A C 1
ATOM 680 O O . VAL A 1 90 ? -1.824 -0.641 10.458 1.00 95.38 90 VAL A O 1
ATOM 683 N N . GLU A 1 91 ? -2.848 -0.136 8.509 1.00 96.44 91 GLU A N 1
ATOM 684 C CA . GLU A 1 91 ? -4.176 -0.675 8.804 1.00 96.44 91 GLU A CA 1
ATOM 685 C C . GLU A 1 91 ? -4.265 -2.197 8.594 1.00 96.44 91 GLU A C 1
ATOM 687 O O . GLU A 1 91 ? -5.278 -2.801 8.917 1.00 96.44 91 GLU A O 1
ATOM 692 N N . ASP A 1 92 ? -3.176 -2.846 8.152 1.00 95.88 92 ASP A N 1
ATOM 693 C CA . ASP A 1 92 ? -2.946 -4.288 8.353 1.00 95.88 92 ASP A CA 1
ATOM 694 C C . ASP A 1 92 ? -2.634 -4.548 9.838 1.00 95.88 92 ASP A C 1
ATOM 696 O O . ASP A 1 92 ? -1.475 -4.693 10.258 1.00 95.88 92 ASP A O 1
ATOM 700 N N . LEU A 1 93 ? -3.683 -4.551 10.659 1.00 96.56 93 LEU A N 1
ATOM 701 C CA . LEU A 1 93 ? -3.606 -4.646 12.118 1.00 96.56 93 LEU A CA 1
ATOM 702 C C . LEU A 1 93 ? -2.973 -5.964 12.566 1.00 96.56 93 LEU A C 1
ATOM 704 O O . LEU A 1 93 ? -2.320 -6.043 13.617 1.00 96.56 93 LEU A O 1
ATOM 708 N N . ASN A 1 94 ? -3.167 -7.020 11.778 1.00 95.88 94 ASN A N 1
ATOM 709 C CA . ASN A 1 94 ? -2.710 -8.360 12.116 1.00 95.88 94 ASN A CA 1
ATOM 710 C C . ASN A 1 94 ? -1.328 -8.710 11.505 1.00 95.88 94 ASN A C 1
ATOM 712 O O . ASN A 1 94 ? -0.675 -9.668 11.952 1.00 95.88 94 ASN A O 1
ATOM 716 N N . GLY A 1 95 ? -0.830 -7.895 10.571 1.00 93.81 95 GLY A N 1
ATOM 717 C CA . GLY A 1 95 ? 0.495 -7.983 9.960 1.00 93.81 95 GLY A CA 1
ATOM 718 C C . GLY A 1 95 ? 0.653 -9.146 8.978 1.00 93.81 95 GLY A C 1
ATOM 719 O O . GLY A 1 95 ? 1.761 -9.696 8.861 1.00 93.81 95 GLY A O 1
ATOM 720 N N . ASN A 1 96 ? -0.433 -9.600 8.350 1.00 92.88 96 ASN A N 1
ATOM 721 C CA . ASN A 1 96 ? -0.421 -10.735 7.422 1.00 92.88 96 ASN A CA 1
ATOM 722 C C . ASN A 1 96 ? -0.172 -10.325 5.956 1.00 92.88 96 ASN A C 1
ATOM 724 O O . ASN A 1 96 ? 0.076 -11.217 5.134 1.00 92.88 96 ASN A O 1
ATOM 728 N N . GLY A 1 97 ? -0.161 -9.023 5.652 1.00 88.88 97 GLY A N 1
ATOM 729 C CA . GLY A 1 97 ? -0.033 -8.460 4.307 1.00 88.88 97 GLY A CA 1
ATOM 730 C C . GLY A 1 97 ? -1.300 -8.570 3.455 1.00 88.88 97 GLY A C 1
ATOM 731 O O . GLY A 1 97 ? -1.183 -8.696 2.236 1.00 88.88 97 GLY A O 1
ATOM 732 N N . ILE A 1 98 ? -2.471 -8.623 4.090 1.00 90.56 98 ILE A N 1
ATOM 733 C CA . ILE A 1 98 ? -3.804 -8.722 3.487 1.00 90.56 98 ILE A CA 1
ATOM 734 C C . ILE A 1 98 ? -4.672 -7.634 4.127 1.00 90.56 98 ILE A C 1
ATOM 736 O O . ILE A 1 98 ? -5.542 -7.906 4.941 1.00 90.56 98 ILE A O 1
ATOM 740 N N . GLU A 1 99 ? -4.450 -6.386 3.728 1.00 93.50 99 GLU A N 1
ATOM 741 C CA . GLU A 1 99 ? -5.178 -5.226 4.257 1.00 93.50 99 GLU A CA 1
ATOM 742 C C . GLU A 1 99 ? -6.700 -5.349 4.033 1.00 93.50 99 GLU A C 1
ATOM 744 O O . GLU A 1 99 ? -7.494 -4.760 4.752 1.00 93.50 99 GLU A O 1
ATOM 749 N N . GLU A 1 100 ? -7.140 -6.130 3.036 1.00 93.19 100 GLU A N 1
ATOM 750 C CA . GLU A 1 100 ? -8.564 -6.347 2.766 1.00 93.19 100 GLU A CA 1
ATOM 751 C C . GLU A 1 100 ? -9.302 -7.258 3.758 1.00 93.19 100 GLU A C 1
ATOM 753 O O . GLU A 1 100 ? -10.503 -7.476 3.567 1.00 93.19 100 GLU A O 1
ATOM 758 N N . ASP A 1 101 ? -8.604 -7.856 4.731 1.00 95.31 101 ASP A N 1
ATOM 759 C CA . ASP A 1 101 ? -9.205 -8.745 5.734 1.00 95.31 101 ASP A CA 1
ATOM 760 C C . ASP A 1 101 ? -9.321 -8.165 7.148 1.00 95.31 101 ASP A C 1
ATOM 762 O O . ASP A 1 101 ? -9.941 -8.812 7.998 1.00 95.31 101 ASP A O 1
ATOM 766 N N . ASP A 1 102 ? -8.827 -6.944 7.358 1.00 97.75 102 ASP A N 1
ATOM 767 C CA . ASP A 1 102 ? -9.003 -6.170 8.584 1.00 97.75 102 ASP A CA 1
ATOM 768 C C . ASP A 1 102 ? -10.173 -5.175 8.410 1.00 97.75 102 ASP A C 1
ATOM 770 O O . ASP A 1 102 ? -10.138 -4.292 7.557 1.00 97.75 102 ASP A O 1
ATOM 774 N N . ASP A 1 103 ? -11.237 -5.394 9.186 1.00 98.31 103 ASP A N 1
ATOM 775 C CA . ASP A 1 103 ? -12.526 -4.679 9.193 1.00 98.31 103 ASP A CA 1
ATOM 776 C C . ASP A 1 103 ? -12.978 -4.634 10.663 1.00 98.31 103 ASP A C 1
ATOM 778 O O . ASP A 1 103 ? -13.334 -5.670 11.243 1.00 98.31 103 ASP A O 1
ATOM 782 N N . THR A 1 104 ? -12.797 -3.481 11.307 1.00 98.06 104 THR A N 1
ATOM 783 C CA . THR A 1 104 ? -12.852 -3.351 12.772 1.00 98.06 104 THR A CA 1
ATOM 784 C C . THR A 1 104 ? -14.284 -3.292 13.306 1.00 98.06 104 THR A C 1
ATOM 786 O O . THR A 1 104 ? -14.565 -3.908 14.342 1.00 98.06 104 THR A O 1
ATOM 789 N N . ASP A 1 105 ? -15.204 -2.647 12.591 1.00 97.94 105 ASP A N 1
ATOM 790 C CA . ASP A 1 105 ? -16.617 -2.530 12.970 1.00 97.94 105 ASP A CA 1
ATOM 791 C C . ASP A 1 105 ? -17.536 -3.609 12.340 1.00 97.94 105 ASP A C 1
ATOM 793 O O . ASP A 1 105 ? -18.711 -3.747 12.714 1.00 97.94 105 ASP A O 1
ATOM 797 N N . GLU A 1 106 ? -16.979 -4.453 11.465 1.00 97.81 106 GLU A N 1
ATOM 798 C CA . GLU A 1 106 ? -17.644 -5.530 10.726 1.00 97.81 106 GLU A CA 1
ATOM 799 C C . GLU A 1 106 ? -18.749 -5.040 9.758 1.00 97.81 106 GLU A C 1
ATOM 801 O O . GLU A 1 106 ? -19.729 -5.771 9.504 1.00 97.81 106 GLU A O 1
ATOM 806 N N . ASP A 1 107 ? -18.638 -3.829 9.197 1.00 97.75 107 ASP A N 1
ATOM 807 C CA . ASP A 1 107 ? -19.609 -3.290 8.231 1.00 97.75 107 ASP A CA 1
ATOM 808 C C . ASP A 1 107 ? -19.430 -3.828 6.793 1.00 97.75 107 ASP A C 1
ATOM 810 O O . ASP A 1 107 ? -20.368 -3.802 5.972 1.00 97.75 107 ASP A O 1
ATOM 814 N N . GLY A 1 108 ? -18.274 -4.440 6.519 1.00 96.94 108 GLY A N 1
ATOM 815 C CA . GLY A 1 108 ? -17.888 -5.015 5.235 1.00 96.94 108 GLY A CA 1
ATOM 816 C C . GLY A 1 108 ? -16.990 -4.127 4.371 1.00 96.94 108 GLY A C 1
ATOM 817 O O . GLY A 1 108 ? -16.718 -4.515 3.221 1.00 96.94 108 GLY A O 1
ATOM 818 N N . LEU A 1 109 ? -16.562 -2.970 4.869 1.00 97.62 109 LEU A N 1
ATOM 819 C CA . LEU A 1 109 ? -15.456 -2.177 4.349 1.00 97.62 109 LEU A CA 1
ATOM 820 C C . LEU A 1 109 ? -14.192 -2.488 5.163 1.00 97.62 109 LEU A C 1
ATOM 822 O O . LEU A 1 109 ? -14.207 -2.414 6.381 1.00 97.62 109 LEU A O 1
ATOM 826 N N . PRO A 1 110 ? -13.084 -2.875 4.512 1.00 97.75 110 PRO A N 1
ATOM 827 C CA . PRO A 1 110 ? -11.810 -2.942 5.212 1.00 97.75 110 PRO A CA 1
ATOM 828 C C . PRO A 1 110 ? -11.380 -1.551 5.676 1.00 97.75 110 PRO A C 1
ATOM 830 O O . PRO A 1 110 ? -11.587 -0.600 4.916 1.00 97.75 110 PRO A O 1
ATOM 833 N N . ASN A 1 111 ? -10.706 -1.474 6.826 1.00 98.31 111 ASN A N 1
ATOM 834 C CA . ASN A 1 111 ? -10.254 -0.224 7.452 1.00 98.31 111 ASN A CA 1
ATOM 835 C C . ASN A 1 111 ? -9.641 0.759 6.435 1.00 98.31 111 ASN A C 1
ATOM 837 O O . ASN A 1 111 ? -10.144 1.856 6.280 1.00 98.31 111 ASN A O 1
ATOM 841 N N . TYR A 1 112 ? -8.719 0.291 5.579 1.00 97.38 112 TYR A N 1
ATOM 842 C CA . TYR A 1 112 ? -8.003 1.137 4.606 1.00 97.38 112 TYR A CA 1
ATOM 843 C C . TYR A 1 112 ? -8.839 1.831 3.508 1.00 97.38 112 TYR A C 1
ATOM 845 O O . TYR A 1 112 ? -8.288 2.473 2.600 1.00 97.38 112 TYR A O 1
ATOM 853 N N . VAL A 1 113 ? -10.147 1.576 3.463 1.00 97.62 113 VAL A N 1
ATOM 854 C CA . VAL A 1 113 ? -11.122 2.265 2.601 1.00 97.62 113 VAL A CA 1
ATOM 855 C C . VAL A 1 113 ? -12.380 2.686 3.364 1.00 97.62 113 VAL A C 1
ATOM 857 O O . VAL A 1 113 ? -13.349 3.131 2.727 1.00 97.62 113 VAL A O 1
ATOM 860 N N . ASP A 1 114 ? -12.386 2.513 4.679 1.00 98.25 114 ASP A N 1
ATOM 861 C CA . ASP A 1 114 ? -13.408 3.002 5.585 1.00 98.25 114 ASP A CA 1
ATOM 862 C C . ASP A 1 114 ? -13.010 4.397 6.087 1.00 98.25 114 ASP A C 1
ATOM 864 O O . ASP A 1 114 ? -11.858 4.791 6.049 1.00 98.25 114 ASP A O 1
ATOM 868 N N . ALA A 1 115 ? -13.982 5.230 6.434 1.00 97.75 115 ALA A N 1
ATOM 869 C CA . ALA A 1 115 ? -13.719 6.552 6.998 1.00 97.75 115 ALA A CA 1
ATOM 870 C C . ALA A 1 115 ? -14.109 6.644 8.481 1.00 97.75 115 ALA A C 1
ATOM 872 O O . ALA A 1 115 ? -14.022 7.741 9.038 1.00 97.75 115 ALA A O 1
ATOM 873 N N . ASP A 1 116 ? -14.633 5.559 9.053 1.00 98.25 116 ASP A N 1
ATOM 874 C CA . ASP A 1 116 ? -15.193 5.414 10.404 1.00 98.25 116 ASP A CA 1
ATOM 875 C C . ASP A 1 116 ? -14.918 3.973 10.875 1.00 98.25 116 ASP A C 1
ATOM 877 O O . ASP A 1 116 ? -15.841 3.186 11.052 1.00 98.25 116 ASP A O 1
ATOM 881 N N . ASP A 1 117 ? -13.632 3.623 10.980 1.00 98.38 117 ASP A N 1
ATOM 882 C CA . ASP A 1 117 ? -13.112 2.255 11.151 1.00 98.38 117 ASP A CA 1
ATOM 883 C C . ASP A 1 117 ? -13.763 1.458 12.292 1.00 98.38 117 ASP A C 1
ATOM 885 O O . ASP A 1 117 ? -13.859 0.232 12.222 1.00 98.38 117 ASP A O 1
ATOM 889 N N . ASP A 1 118 ? -14.167 2.124 13.371 1.00 98.31 118 ASP A N 1
ATOM 890 C CA . ASP A 1 118 ? -14.753 1.509 14.564 1.00 98.31 118 ASP A CA 1
ATOM 891 C C . ASP A 1 118 ? -16.277 1.711 14.688 1.00 98.31 118 ASP A C 1
ATOM 893 O O . ASP A 1 118 ? -16.917 1.172 15.605 1.00 98.31 118 ASP A O 1
ATOM 897 N N . GLY A 1 119 ? -16.871 2.450 13.747 1.00 98.12 119 GLY A N 1
ATOM 898 C CA . GLY A 1 119 ? -18.305 2.676 13.623 1.00 98.12 119 GLY A CA 1
ATOM 899 C C . GLY A 1 119 ? -18.924 3.509 14.751 1.00 98.12 119 GLY A C 1
ATOM 900 O O . GLY A 1 119 ? -20.134 3.380 15.023 1.00 98.12 119 GLY A O 1
ATOM 901 N N . ASP A 1 120 ? -18.146 4.347 15.438 1.00 97.88 120 ASP A N 1
ATOM 902 C CA . ASP A 1 120 ? -18.627 5.210 16.525 1.00 97.88 120 ASP A CA 1
ATOM 903 C C . ASP A 1 120 ? -19.356 6.478 16.005 1.00 97.88 120 ASP A C 1
ATOM 905 O O . ASP A 1 120 ? -20.181 7.097 16.707 1.00 97.88 120 ASP A O 1
ATOM 909 N N . GLY A 1 121 ? -19.156 6.811 14.723 1.00 97.00 121 GLY A N 1
ATOM 910 C CA . GLY A 1 121 ? -19.748 7.952 14.029 1.00 97.00 121 GLY A CA 1
ATOM 911 C C . GLY A 1 121 ? -18.880 9.213 14.003 1.00 97.00 121 GLY A C 1
ATOM 912 O O . GLY A 1 121 ? -19.360 10.273 13.554 1.00 97.00 121 GLY A O 1
ATOM 913 N N . ARG A 1 122 ? -17.644 9.141 14.491 1.00 97.38 122 ARG A N 1
ATOM 914 C CA . ARG A 1 122 ? -16.578 10.127 14.353 1.00 97.38 122 ARG A CA 1
ATOM 915 C C . ARG A 1 122 ? -15.617 9.631 13.265 1.00 97.38 122 ARG A C 1
ATOM 917 O O . ARG A 1 122 ? -15.217 8.488 13.274 1.00 97.38 122 ARG A O 1
ATOM 924 N N . PRO A 1 123 ? -15.238 10.477 12.293 1.00 98.06 123 PRO A N 1
ATOM 925 C CA . PRO A 1 123 ? -14.354 10.010 11.231 1.00 98.06 123 PRO A CA 1
ATOM 926 C C . PRO A 1 123 ? -12.960 9.654 11.756 1.00 98.06 123 PRO A C 1
ATOM 928 O O . PRO A 1 123 ? -12.399 10.487 12.471 1.00 98.06 123 PRO A O 1
ATOM 931 N N . THR A 1 124 ? -12.354 8.563 11.275 1.00 98.25 124 THR A N 1
ATOM 932 C CA . THR A 1 124 ? -10.985 8.109 11.604 1.00 98.25 124 THR A CA 1
ATOM 933 C C . THR A 1 124 ? -9.964 9.261 11.574 1.00 98.25 124 THR A C 1
ATOM 935 O O . THR A 1 124 ? -9.163 9.470 12.491 1.00 98.25 124 THR A O 1
ATOM 938 N N . ALA A 1 125 ? -10.064 10.132 10.563 1.00 97.81 125 ALA A N 1
ATOM 939 C CA . ALA A 1 125 ? -9.212 11.314 10.390 1.00 97.81 125 ALA A CA 1
ATOM 940 C C . ALA A 1 125 ? -9.269 12.337 11.546 1.00 97.81 125 ALA A C 1
ATOM 942 O O . ALA A 1 125 ? -8.323 13.103 11.756 1.00 97.81 125 ALA A O 1
ATOM 943 N N . ASP A 1 126 ? -10.395 12.407 12.261 1.00 97.56 126 ASP A N 1
ATOM 944 C CA . ASP A 1 126 ? -10.606 13.305 13.400 1.00 97.56 126 ASP A CA 1
ATOM 945 C C . ASP A 1 126 ? -10.092 12.697 14.720 1.00 97.56 126 ASP A C 1
ATOM 947 O O . ASP A 1 126 ? -10.129 13.379 15.751 1.00 97.56 126 ASP A O 1
ATOM 951 N N . GLU A 1 127 ? -9.623 11.449 14.707 1.00 97.81 127 GLU A N 1
ATOM 952 C CA . GLU A 1 127 ? -9.214 10.656 15.881 1.00 97.81 127 GLU A CA 1
ATOM 953 C C . GLU A 1 127 ? -7.709 10.448 15.975 1.00 97.81 127 GLU A C 1
ATOM 955 O O . GLU A 1 127 ? -7.185 10.085 17.023 1.00 97.81 127 GLU A O 1
ATOM 960 N N . ILE A 1 128 ? -6.993 10.790 14.910 1.00 97.56 128 ILE A N 1
ATOM 961 C CA . ILE A 1 128 ? -5.537 10.819 14.872 1.00 97.56 128 ILE A CA 1
ATOM 962 C C . ILE A 1 128 ? -4.993 12.242 15.037 1.00 97.56 128 ILE A C 1
ATOM 964 O O . ILE A 1 128 ? -5.647 13.247 14.748 1.00 97.56 128 ILE A O 1
ATOM 968 N N . GLU A 1 129 ? -3.736 12.349 15.465 1.00 96.50 129 GLU A N 1
ATOM 969 C CA . GLU A 1 129 ? -3.011 13.621 15.485 1.00 96.50 129 GLU A CA 1
ATOM 970 C C . GLU A 1 129 ? -1.846 13.588 14.492 1.00 96.50 129 GLU A C 1
ATOM 972 O O . GLU A 1 129 ? -0.938 12.766 14.618 1.00 96.50 129 GLU A O 1
ATOM 977 N N . ILE A 1 130 ? -1.827 14.524 13.539 1.00 94.69 130 ILE A N 1
ATOM 978 C CA . ILE A 1 130 ? -0.730 14.685 12.572 1.00 94.69 130 ILE A CA 1
ATOM 979 C C . ILE A 1 130 ? 0.040 15.975 12.880 1.00 94.69 130 ILE A C 1
ATOM 981 O O . ILE A 1 130 ? -0.535 17.068 12.898 1.00 94.69 130 ILE A O 1
ATOM 985 N N . ASP A 1 131 ? 1.349 15.866 13.122 1.00 93.88 131 ASP A N 1
ATOM 986 C CA . ASP A 1 131 ? 2.209 17.022 13.409 1.00 93.88 131 ASP A CA 1
ATOM 987 C C . ASP A 1 131 ? 2.674 17.783 12.143 1.00 93.88 131 ASP A C 1
ATOM 989 O O . ASP A 1 131 ? 2.401 17.397 11.007 1.00 93.88 131 ASP A O 1
ATOM 993 N N . GLU A 1 132 ? 3.387 18.906 12.320 1.00 93.44 132 GLU A N 1
ATOM 994 C CA . GLU A 1 132 ? 3.889 19.730 11.201 1.00 93.44 132 GLU A CA 1
ATOM 995 C C . GLU A 1 132 ? 4.888 18.992 10.286 1.00 93.44 132 GLU A C 1
ATOM 997 O O . GLU A 1 132 ? 5.079 19.400 9.135 1.00 93.44 132 GLU A O 1
ATOM 1002 N N . ASP A 1 133 ? 5.526 17.934 10.791 1.00 92.19 133 ASP A N 1
ATOM 1003 C CA . ASP A 1 133 ? 6.482 17.097 10.066 1.00 92.19 133 ASP A CA 1
ATOM 1004 C C . ASP A 1 133 ? 5.794 15.888 9.391 1.00 92.19 133 ASP A C 1
ATOM 1006 O O . ASP A 1 133 ? 6.447 15.156 8.640 1.00 92.19 133 ASP A O 1
ATOM 1010 N N . GLY A 1 134 ? 4.485 15.706 9.605 1.00 87.69 134 GLY A N 1
ATOM 1011 C CA . GLY A 1 134 ? 3.687 14.604 9.069 1.00 87.69 134 GLY A CA 1
ATOM 1012 C C . GLY A 1 134 ? 3.786 13.309 9.876 1.00 87.69 134 GLY A C 1
ATOM 1013 O O . GLY A 1 134 ? 3.468 12.249 9.341 1.00 87.69 134 GLY A O 1
ATOM 1014 N N . ASN A 1 135 ? 4.254 13.354 11.128 1.00 92.06 135 ASN A N 1
ATOM 1015 C CA . ASN A 1 135 ? 4.205 12.184 12.003 1.00 92.06 135 ASN A CA 1
ATOM 1016 C C . ASN A 1 135 ? 2.797 12.026 12.573 1.00 92.06 135 ASN A C 1
ATOM 1018 O O . ASN A 1 135 ? 2.219 12.991 13.077 1.00 92.06 135 ASN A O 1
ATOM 1022 N N . ILE A 1 136 ? 2.298 10.795 12.533 1.00 94.44 136 ILE A N 1
ATOM 1023 C CA . ILE A 1 136 ? 0.985 10.423 13.052 1.00 94.44 136 ILE A CA 1
ATOM 1024 C C . ILE A 1 136 ? 1.155 9.903 14.479 1.00 94.44 136 ILE A C 1
ATOM 1026 O O . ILE A 1 136 ? 2.051 9.099 14.762 1.00 94.44 136 I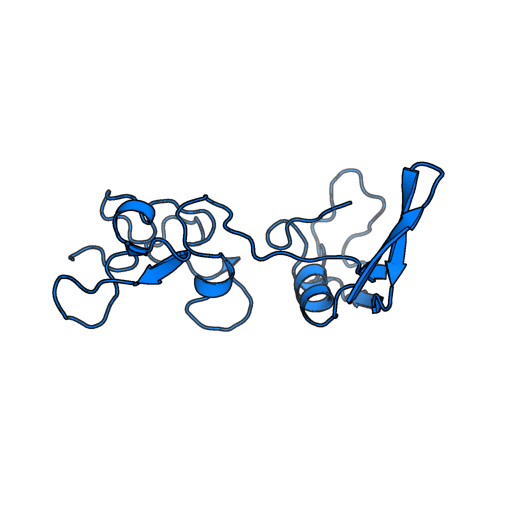LE A O 1
ATOM 1030 N N . THR A 1 137 ? 0.303 10.375 15.379 1.00 95.81 137 THR A N 1
ATOM 1031 C CA . THR A 1 137 ? 0.116 9.831 16.724 1.00 95.81 137 THR A CA 1
ATOM 1032 C C . THR A 1 137 ? -1.286 9.252 16.810 1.00 95.81 137 THR A C 1
ATOM 1034 O O . THR A 1 137 ? -2.230 9.885 16.346 1.00 95.81 137 THR A O 1
ATOM 1037 N N . TYR A 1 138 ? -1.394 8.076 17.425 1.00 96.44 138 TYR A N 1
ATOM 1038 C CA . TYR A 1 138 ? -2.652 7.382 17.691 1.00 96.44 138 TYR A CA 1
ATOM 1039 C C . TYR A 1 138 ? -2.980 7.547 19.182 1.00 96.44 138 TYR A C 1
ATOM 1041 O O . TYR A 1 138 ? -2.275 6.956 20.013 1.00 96.44 138 TYR A O 1
ATOM 1049 N N . PRO A 1 139 ? -3.921 8.435 19.544 1.00 97.19 139 PRO A N 1
ATOM 1050 C CA . PRO A 1 139 ? -4.379 8.602 20.916 1.00 97.19 139 PRO A CA 1
ATOM 1051 C C . PRO A 1 139 ? -5.098 7.352 21.439 1.00 97.19 139 PRO A C 1
ATOM 1053 O O . PRO A 1 139 ? -5.492 6.482 20.672 1.00 97.19 139 PRO A O 1
ATOM 1056 N N . ASP A 1 140 ? -5.194 7.290 22.763 1.00 97.25 140 ASP A N 1
ATOM 1057 C CA . ASP A 1 140 ? -5.970 6.319 23.541 1.00 97.25 140 ASP A CA 1
ATOM 1058 C C . ASP A 1 140 ? -6.590 7.139 24.689 1.00 97.25 140 ASP A C 1
ATOM 1060 O O . ASP A 1 140 ? -5.935 7.472 25.695 1.00 97.25 140 ASP A O 1
ATOM 1064 N N . SER A 1 141 ? -7.792 7.652 24.435 1.00 96.62 141 SER A N 1
ATOM 1065 C CA . SER A 1 141 ? -8.464 8.681 25.230 1.00 96.62 141 SER A CA 1
ATOM 1066 C C . SER A 1 141 ? -8.936 8.144 26.580 1.00 96.62 141 SER A C 1
ATOM 1068 O O . SER A 1 141 ? -8.853 8.857 27.597 1.00 96.62 141 SER A O 1
ATOM 1070 N N . ASP A 1 142 ? -9.344 6.879 26.638 1.00 96.25 142 ASP A N 1
ATOM 1071 C CA . ASP A 1 142 ? -9.881 6.234 27.835 1.00 96.25 142 ASP A CA 1
ATOM 1072 C C . ASP A 1 142 ? -8.833 5.373 28.595 1.00 96.25 142 ASP A C 1
ATOM 1074 O O . ASP A 1 142 ? -8.978 5.123 29.801 1.00 96.25 142 ASP A O 1
ATOM 1078 N N . ASN A 1 143 ? -7.674 5.123 27.969 1.00 96.75 143 ASN A N 1
ATOM 1079 C CA . ASN A 1 143 ? -6.513 4.363 28.449 1.00 96.75 143 ASN A CA 1
ATOM 1080 C C . ASN A 1 143 ? -6.773 2.860 28.641 1.00 96.75 143 ASN A C 1
ATOM 1082 O O . ASN A 1 143 ? -6.235 2.265 29.596 1.00 96.75 143 ASN A O 1
ATOM 1086 N N . ASP A 1 144 ? -7.584 2.242 27.787 1.00 96.62 144 ASP A N 1
ATOM 1087 C CA . ASP A 1 144 ? -7.852 0.803 27.815 1.00 96.62 144 ASP A CA 1
ATOM 1088 C C . ASP A 1 144 ? -6.850 -0.040 26.992 1.00 96.62 144 ASP A C 1
ATOM 1090 O O . ASP A 1 144 ? -6.687 -1.245 27.246 1.00 96.62 144 ASP A O 1
ATOM 1094 N N . GLY A 1 145 ? -6.064 0.615 26.131 1.00 95.44 145 GLY A N 1
ATOM 1095 C CA . GLY A 1 145 ? -5.029 0.019 25.291 1.00 95.44 145 GLY A CA 1
ATOM 1096 C C . GLY A 1 145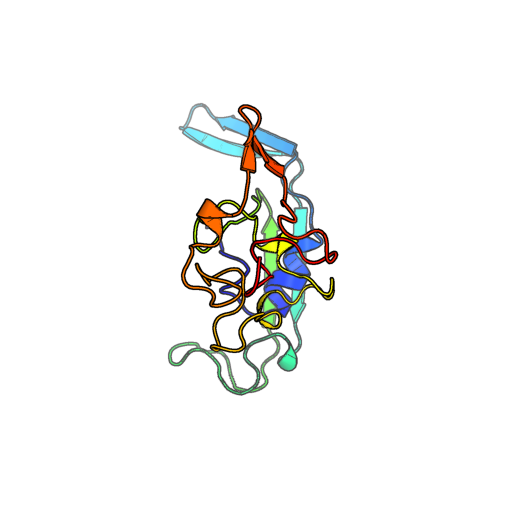 ? -5.431 -0.230 23.836 1.00 95.44 145 GLY A C 1
ATOM 1097 O O . GLY A 1 145 ? -4.599 -0.776 23.100 1.00 95.44 145 GLY A O 1
ATOM 1098 N N . ILE A 1 146 ? -6.645 0.142 23.436 1.00 96.69 146 ILE A N 1
ATOM 1099 C CA . ILE A 1 146 ? -7.077 0.308 22.047 1.00 96.69 146 ILE A CA 1
ATOM 1100 C C . ILE A 1 146 ? -6.903 1.793 21.684 1.00 96.69 146 ILE A C 1
ATOM 1102 O O . ILE A 1 146 ? -6.872 2.665 22.545 1.00 96.69 146 ILE A O 1
ATOM 1106 N N . VAL A 1 147 ? -6.602 2.074 20.421 1.00 97.62 147 VAL A N 1
ATOM 1107 C CA . VAL A 1 147 ? -6.418 3.452 19.940 1.00 97.62 147 VAL A CA 1
ATOM 1108 C C . VAL A 1 147 ? -7.755 4.002 19.472 1.00 97.62 147 VAL A C 1
ATOM 1110 O O . VAL A 1 147 ? -8.532 3.222 18.939 1.00 97.62 147 VAL A O 1
ATOM 1113 N N . ASP A 1 148 ? -7.970 5.313 19.615 1.00 97.94 148 ASP A N 1
ATOM 1114 C CA . ASP A 1 148 ? -9.281 5.953 19.411 1.00 97.94 148 ASP A CA 1
ATOM 1115 C C . ASP A 1 148 ? -9.948 5.534 18.090 1.00 97.94 148 ASP A C 1
ATOM 1117 O O . ASP A 1 148 ? -11.076 5.088 18.123 1.00 97.94 148 ASP A O 1
ATOM 1121 N N . TYR A 1 149 ? -9.227 5.551 16.959 1.00 97.56 149 TYR A N 1
ATOM 1122 C CA . TYR A 1 149 ? -9.804 5.175 15.655 1.00 97.56 149 TYR A CA 1
ATOM 1123 C C . TYR A 1 149 ? -10.172 3.689 15.488 1.00 97.56 149 TYR A C 1
ATOM 1125 O O . TYR A 1 149 ? -10.642 3.280 14.439 1.00 97.56 149 TYR A O 1
ATOM 1133 N N . LEU A 1 150 ? -9.881 2.850 16.478 1.00 97.94 150 LEU A N 1
ATOM 1134 C CA . LEU A 1 150 ? -10.248 1.434 16.512 1.00 97.94 150 LEU A CA 1
ATOM 1135 C C . LEU A 1 150 ? -11.122 1.129 17.744 1.00 97.94 150 LEU A C 1
ATOM 1137 O O . LEU A 1 150 ? -11.283 -0.047 18.091 1.00 97.94 150 LEU A O 1
ATOM 1141 N N . ASP A 1 151 ? -11.615 2.157 18.445 1.00 98.06 151 ASP A N 1
ATOM 1142 C CA . ASP A 1 151 ? -12.251 2.065 19.758 1.00 98.06 151 ASP A CA 1
ATOM 1143 C C . ASP A 1 151 ? -13.583 2.829 19.852 1.00 98.06 151 ASP A C 1
ATOM 1145 O O . ASP A 1 151 ? -13.668 3.982 20.291 1.00 98.06 151 ASP A O 1
ATOM 1149 N N . SER A 1 152 ? -14.655 2.080 19.582 1.00 97.06 152 SER A N 1
ATOM 1150 C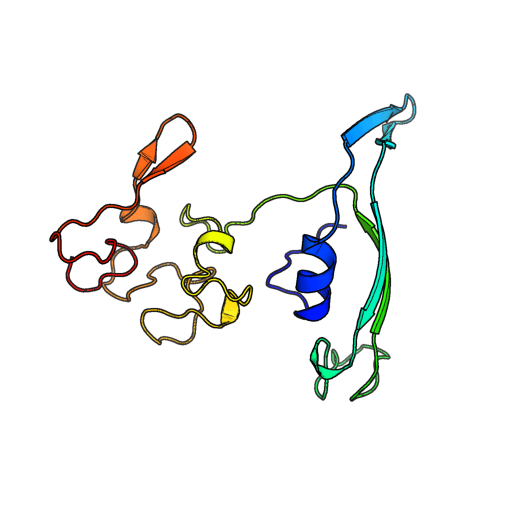 CA . SER A 1 152 ? -16.028 2.587 19.550 1.00 97.06 152 SER A CA 1
ATOM 1151 C C . SER A 1 152 ? -16.569 3.176 20.867 1.00 97.06 152 SER A C 1
ATOM 1153 O O . SER A 1 152 ? -17.706 3.672 20.895 1.00 97.06 152 SER A O 1
ATOM 1155 N N . ASP A 1 153 ? -15.851 3.045 21.993 1.00 93.75 153 ASP A N 1
ATOM 1156 C CA . ASP A 1 153 ? -16.245 3.624 23.285 1.00 93.75 153 ASP A CA 1
ATOM 1157 C C . ASP A 1 153 ? -15.246 4.597 23.936 1.00 93.75 153 ASP A C 1
ATOM 1159 O O . ASP A 1 153 ? -15.403 4.898 25.131 1.00 93.75 153 ASP A O 1
ATOM 1163 N N . SER A 1 154 ? -14.330 5.159 23.133 1.00 89.25 154 SER A N 1
ATOM 1164 C CA . SER A 1 154 ? -13.300 6.139 23.531 1.00 89.25 154 SER A CA 1
ATOM 1165 C C . SER A 1 154 ? -13.788 7.513 24.053 1.00 89.25 154 SER A C 1
ATOM 1167 O O . SER A 1 154 ? -14.963 7.932 23.866 1.00 89.25 154 SER A O 1
#

Secondary structure (DSSP, 8-state):
----STTS-HHHHHHHHTS---SEEEE-TTS-EEEES-EEEEEEE-GGGTTTT---TTSSPPTTPPEEEEEEE-------SS-SSS-TTT--TT-SS-GGG--SS-SSS-GGG-SSTTSSSS-GGGTSEE-TT--EE---SS-SSS-GGG-TT-

Radius of gyration: 19.37 Å; chains: 1; bounding box: 39×41×54 Å

pLDDT: mean 95.55, std 2.19, range [86.0, 98.38]